Protein AF-V5H3Z3-F1 (afdb_monomer_lite)

InterPro domains:
  IPR010622 FAST kinase leucine-rich [PF06743] (1-66)
  IPR013579 FAST kinase-like protein, subdomain 2 [PF08368] (76-156)

Radius of gyration: 18.49 Å; chains: 1; bounding box: 40×35×50 Å

Structure (mmCIF, N/CA/C/O backbone):
data_AF-V5H3Z3-F1
#
_entry.id   AF-V5H3Z3-F1
#
loop_
_atom_site.group_PDB
_atom_site.id
_atom_site.type_symbol
_atom_site.label_atom_id
_atom_site.label_alt_id
_atom_site.label_comp_id
_atom_site.label_asym_id
_atom_site.label_entity_id
_atom_site.label_seq_id
_atom_site.pdbx_PDB_ins_code
_atom_site.Cartn_x
_atom_site.Cartn_y
_atom_site.Cartn_z
_atom_site.occupancy
_atom_site.B_iso_or_equiv
_atom_site.auth_seq_id
_atom_site.auth_comp_id
_atom_site.auth_asym_id
_atom_site.auth_atom_id
_atom_site.pdbx_PDB_model_num
ATOM 1 N N . MET A 1 1 ? 2.840 1.456 14.339 1.00 62.09 1 MET A N 1
ATOM 2 C CA . MET A 1 1 ? 3.522 2.096 13.191 1.00 62.09 1 MET A CA 1
ATOM 3 C C . MET A 1 1 ? 4.990 1.693 13.059 1.00 62.09 1 MET A C 1
ATOM 5 O O . MET A 1 1 ? 5.357 1.235 11.990 1.00 62.09 1 MET A O 1
ATOM 9 N N . THR A 1 2 ? 5.830 1.800 14.096 1.00 80.50 2 THR A N 1
ATOM 10 C CA . THR A 1 2 ? 7.293 1.592 13.971 1.00 80.50 2 THR A CA 1
ATOM 11 C C . THR A 1 2 ? 7.708 0.216 13.432 1.00 80.50 2 THR A C 1
ATOM 13 O O . THR A 1 2 ? 8.568 0.147 12.564 1.00 80.50 2 THR A O 1
ATOM 16 N N . LEU A 1 3 ? 7.062 -0.869 13.878 1.00 84.06 3 LEU A N 1
ATOM 17 C CA . LEU A 1 3 ? 7.339 -2.227 13.378 1.00 84.06 3 LEU A CA 1
ATOM 18 C C . LEU A 1 3 ? 7.062 -2.367 11.874 1.00 84.06 3 LEU A C 1
ATOM 20 O O . LEU A 1 3 ? 7.890 -2.887 11.134 1.00 84.06 3 LEU A O 1
ATOM 24 N N . ALA A 1 4 ? 5.925 -1.832 11.422 1.00 85.75 4 ALA A N 1
ATOM 25 C CA . ALA A 1 4 ? 5.525 -1.860 10.019 1.00 85.75 4 ALA A CA 1
ATOM 26 C C . ALA A 1 4 ? 6.480 -1.051 9.128 1.00 85.75 4 ALA A C 1
ATOM 28 O O . ALA A 1 4 ? 6.825 -1.500 8.044 1.00 85.75 4 ALA A O 1
ATOM 29 N N . VAL A 1 5 ? 6.955 0.108 9.603 1.00 84.62 5 VAL A N 1
ATOM 30 C CA . VAL A 1 5 ? 7.932 0.940 8.872 1.00 84.62 5 VAL A CA 1
ATOM 31 C C . VAL A 1 5 ? 9.253 0.201 8.649 1.00 84.62 5 VAL A C 1
ATOM 33 O O . VAL A 1 5 ? 9.870 0.358 7.601 1.00 84.62 5 VAL A O 1
ATOM 36 N N . LEU A 1 6 ? 9.681 -0.611 9.617 1.00 86.50 6 LEU A N 1
ATOM 37 C CA . LEU A 1 6 ? 10.916 -1.393 9.529 1.00 86.50 6 LEU A CA 1
ATOM 38 C C . LEU A 1 6 ? 10.719 -2.765 8.870 1.00 86.50 6 LEU A C 1
ATOM 40 O O . LEU A 1 6 ? 11.692 -3.504 8.745 1.00 86.50 6 LEU A O 1
ATOM 44 N N . HIS A 1 7 ? 9.484 -3.124 8.497 1.00 81.50 7 HIS A N 1
ATOM 45 C CA . HIS A 1 7 ? 9.112 -4.485 8.099 1.00 81.50 7 HIS A CA 1
ATOM 46 C C . HIS A 1 7 ? 9.661 -5.555 9.063 1.00 81.50 7 HIS A C 1
ATOM 48 O O . HIS A 1 7 ? 10.139 -6.608 8.646 1.00 81.50 7 HIS A O 1
ATOM 54 N N . TYR A 1 8 ? 9.614 -5.267 10.368 1.00 84.62 8 TYR A N 1
ATOM 55 C CA . TYR A 1 8 ? 10.192 -6.115 11.406 1.00 84.62 8 TYR A CA 1
ATOM 56 C C . TYR A 1 8 ? 9.116 -6.690 12.325 1.00 84.62 8 TYR A C 1
ATOM 58 O O . TYR A 1 8 ? 8.304 -5.952 12.887 1.00 84.62 8 TYR A O 1
ATOM 66 N N . THR A 1 9 ? 9.179 -8.004 12.532 1.00 82.88 9 THR A N 1
ATOM 67 C CA . THR A 1 9 ? 8.280 -8.757 13.409 1.00 82.88 9 THR A CA 1
ATOM 68 C C . THR A 1 9 ? 9.104 -9.384 14.542 1.00 82.88 9 THR A C 1
ATOM 70 O O . THR A 1 9 ? 9.850 -10.331 14.292 1.00 82.88 9 THR A O 1
ATOM 73 N N . PRO A 1 10 ? 9.037 -8.848 15.778 1.00 83.25 10 PRO A N 1
ATOM 74 C CA . PRO A 1 10 ? 9.734 -9.415 16.931 1.00 83.25 10 PRO A CA 1
ATOM 75 C C . PRO A 1 10 ? 9.205 -10.806 17.300 1.00 83.25 10 PRO A C 1
ATOM 77 O O . PRO A 1 10 ? 8.009 -11.054 17.203 1.00 83.25 10 PRO A O 1
ATOM 80 N N . ASN A 1 11 ? 10.054 -11.675 17.851 1.00 82.94 11 ASN A N 1
ATOM 81 C CA . ASN A 1 11 ? 9.675 -13.054 18.209 1.00 82.94 11 ASN A CA 1
ATOM 82 C C . ASN A 1 11 ? 8.538 -13.165 19.247 1.00 82.94 11 ASN A C 1
ATOM 84 O O . ASN A 1 11 ? 7.947 -14.225 19.398 1.00 82.94 11 ASN A O 1
ATOM 88 N N . ASN A 1 12 ? 8.250 -12.105 20.003 1.00 81.69 12 ASN A N 1
ATOM 89 C CA . ASN A 1 12 ? 7.211 -12.069 21.035 1.00 81.69 12 ASN A CA 1
ATOM 90 C C . ASN A 1 12 ? 5.979 -11.238 20.634 1.00 81.69 12 ASN A C 1
ATOM 92 O O . ASN A 1 12 ? 5.171 -10.893 21.497 1.00 81.69 12 ASN A O 1
ATOM 96 N N . CYS A 1 13 ? 5.841 -10.875 19.356 1.00 84.31 13 CYS A N 1
ATOM 97 C CA . CYS A 1 13 ? 4.770 -9.993 18.896 1.00 84.31 13 CYS A CA 1
ATOM 98 C C . CYS A 1 13 ? 3.390 -10.656 18.855 1.00 84.31 13 CYS A C 1
ATOM 100 O O . CYS A 1 13 ? 2.396 -9.943 18.841 1.00 84.31 13 CYS A O 1
ATOM 102 N N . GLU A 1 14 ? 3.311 -11.987 18.837 1.00 84.75 14 GLU A N 1
ATOM 103 C CA . GLU A 1 14 ? 2.038 -12.717 18.756 1.00 84.75 14 GLU A CA 1
ATOM 104 C C . GLU A 1 14 ? 1.126 -12.348 19.928 1.00 84.75 14 GLU A C 1
ATOM 106 O O . GLU A 1 14 ? 0.035 -11.833 19.712 1.00 84.75 14 GLU A O 1
ATOM 111 N N . LYS A 1 15 ? 1.640 -12.436 21.162 1.00 86.19 15 LYS A N 1
ATOM 112 C CA . LYS A 1 15 ? 0.912 -12.022 22.374 1.00 86.19 15 LYS A CA 1
ATOM 113 C C . LYS A 1 15 ? 0.489 -10.555 22.342 1.00 86.19 15 LYS A C 1
ATOM 115 O O . LYS A 1 15 ? -0.547 -10.188 22.875 1.00 86.19 15 LYS A O 1
ATOM 120 N N . LEU A 1 16 ? 1.310 -9.696 21.737 1.00 86.94 16 LEU A N 1
ATOM 121 C CA . LEU A 1 16 ? 0.983 -8.280 21.596 1.00 86.94 16 LEU A CA 1
ATOM 122 C C . LEU A 1 16 ? -0.202 -8.089 20.643 1.00 86.94 16 LEU A C 1
ATOM 124 O O . LEU A 1 16 ? -1.097 -7.299 20.926 1.00 86.94 16 LEU A O 1
ATOM 128 N N . PHE A 1 17 ? -0.196 -8.790 19.511 1.00 89.69 17 PHE A N 1
ATOM 129 C CA . PHE A 1 17 ? -1.261 -8.714 18.518 1.00 89.69 17 PHE A CA 1
ATOM 130 C C . PHE A 1 17 ? -2.560 -9.336 19.023 1.00 89.69 17 PHE A C 1
ATOM 132 O O . PHE A 1 17 ? -3.609 -8.730 18.828 1.00 89.69 17 PHE A O 1
ATOM 139 N N . GLU A 1 18 ? -2.489 -10.469 19.722 1.00 89.00 18 GLU A N 1
ATOM 140 C CA . GLU A 1 18 ? -3.643 -11.121 20.353 1.00 89.00 18 GLU A CA 1
ATOM 141 C C . GLU A 1 18 ? -4.382 -10.190 21.318 1.00 89.00 18 GLU A C 1
ATOM 143 O O . GLU A 1 18 ? -5.607 -10.158 21.313 1.00 89.00 18 GLU A O 1
ATOM 148 N N . GLU A 1 19 ? -3.653 -9.390 22.097 1.00 89.00 19 GLU A N 1
ATOM 149 C CA . GLU A 1 19 ? -4.256 -8.458 23.054 1.00 89.00 19 GLU A CA 1
ATOM 150 C C . GLU A 1 19 ? -4.736 -7.161 22.390 1.00 89.00 19 GLU A C 1
ATOM 152 O O . GLU A 1 19 ? -5.810 -6.655 22.710 1.00 89.00 19 GLU A O 1
ATOM 157 N N . ILE A 1 20 ? -3.951 -6.597 21.465 1.00 88.12 20 ILE A N 1
ATOM 158 C CA . ILE A 1 20 ? -4.231 -5.269 20.900 1.00 88.12 20 ILE A CA 1
ATOM 159 C C . ILE A 1 20 ? -5.279 -5.326 19.789 1.00 88.12 20 ILE A C 1
ATOM 161 O O . ILE A 1 20 ? -6.169 -4.481 19.757 1.00 88.12 20 ILE A O 1
ATOM 165 N N . ILE A 1 21 ? -5.187 -6.284 18.862 1.00 90.50 21 ILE A N 1
ATOM 166 C CA . ILE A 1 21 ? -6.048 -6.313 17.669 1.00 90.50 21 ILE A CA 1
ATOM 167 C C . ILE A 1 21 ? -7.545 -6.332 18.013 1.00 90.50 21 ILE A C 1
ATOM 169 O O . ILE A 1 21 ? -8.273 -5.561 17.393 1.00 90.50 21 ILE A O 1
ATOM 173 N N . PRO A 1 22 ? -8.027 -7.128 18.985 1.00 89.75 22 PRO A N 1
ATOM 174 C CA . PRO A 1 22 ? -9.447 -7.143 19.336 1.00 89.75 22 PRO A CA 1
ATOM 175 C C . PRO A 1 22 ? -9.962 -5.819 19.909 1.00 89.75 22 PRO A C 1
ATOM 177 O O . PRO A 1 22 ? -11.164 -5.569 19.874 1.00 89.75 22 PRO A O 1
ATOM 180 N N . GLN A 1 23 ? -9.069 -4.992 20.458 1.00 87.38 23 GLN A N 1
ATOM 181 C CA . GLN A 1 23 ? -9.418 -3.684 21.011 1.00 87.38 23 GLN A CA 1
ATOM 182 C C . GLN A 1 23 ? -9.488 -2.629 19.898 1.00 87.38 23 GLN A C 1
ATOM 184 O O . GLN A 1 23 ? -10.378 -1.784 19.919 1.00 87.38 23 GLN A O 1
ATOM 189 N N . LEU A 1 24 ? -8.642 -2.757 18.865 1.00 89.38 24 LEU A N 1
ATOM 190 C CA . LEU A 1 24 ? -8.541 -1.801 17.762 1.00 89.38 24 LEU A CA 1
ATOM 191 C C . LEU A 1 24 ? -9.861 -1.604 17.013 1.00 89.38 24 LEU A C 1
ATOM 193 O O . LEU A 1 24 ? -10.249 -2.385 16.146 1.00 89.38 24 LEU A O 1
ATOM 197 N N . THR A 1 25 ? -10.495 -0.464 17.270 1.00 88.12 25 THR A N 1
ATOM 198 C CA . THR A 1 25 ? -11.689 -0.017 16.546 1.00 88.12 25 THR A CA 1
ATOM 199 C C . THR A 1 25 ? -11.491 1.374 15.941 1.00 88.12 25 THR A C 1
ATOM 201 O O . THR A 1 25 ? -10.699 2.172 16.450 1.00 88.12 25 THR A O 1
ATOM 204 N N . PRO A 1 26 ? -12.251 1.741 14.887 1.00 86.12 26 PRO A N 1
ATOM 205 C CA . PRO A 1 26 ? -12.169 3.082 14.307 1.00 86.12 26 PRO A CA 1
ATOM 206 C C . PRO A 1 26 ? -12.409 4.214 15.319 1.00 86.12 26 PRO A C 1
ATOM 208 O O . PRO A 1 26 ? -11.891 5.311 15.134 1.00 86.12 26 PRO A O 1
ATOM 211 N N . SER A 1 27 ? -13.183 3.960 16.381 1.00 85.56 27 SER A N 1
ATOM 212 C CA . SER A 1 27 ? -13.464 4.909 17.468 1.00 85.56 27 SER A CA 1
ATOM 213 C C . SER A 1 27 ? -12.269 5.209 18.368 1.00 85.56 27 SER A C 1
ATOM 215 O O . SER A 1 27 ? -12.233 6.271 18.984 1.00 85.56 27 SER A O 1
ATOM 217 N N . GLU A 1 28 ? -11.294 4.307 18.451 1.00 82.38 28 GLU A N 1
ATOM 218 C CA . GLU A 1 28 ? -10.084 4.522 19.253 1.00 82.38 28 GLU A CA 1
ATOM 219 C C . GLU A 1 28 ? -9.092 5.459 18.562 1.00 82.38 28 GLU A C 1
ATOM 221 O O . GLU A 1 28 ? -8.237 6.076 19.202 1.00 82.38 28 GLU A O 1
ATOM 226 N N . ALA A 1 29 ? -9.216 5.614 17.243 1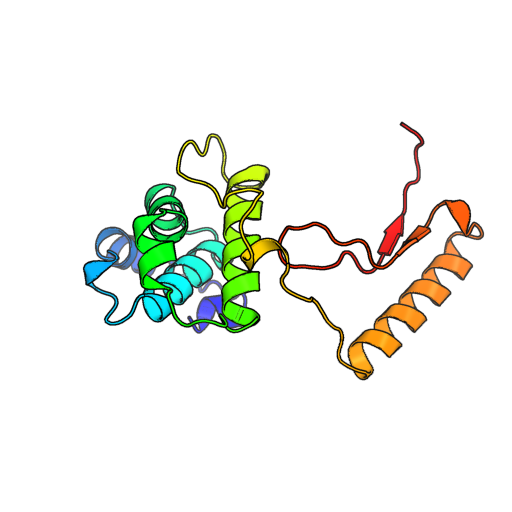.00 86.19 29 ALA A N 1
ATOM 227 C CA . ALA A 1 29 ? -8.438 6.582 16.501 1.00 86.19 29 ALA A CA 1
ATOM 228 C C . ALA A 1 29 ? -9.048 7.981 16.642 1.00 86.19 29 ALA A C 1
ATOM 230 O O . ALA A 1 29 ? -10.155 8.261 16.190 1.00 86.19 29 ALA A O 1
ATOM 231 N N . SER A 1 30 ? -8.262 8.914 17.180 1.00 83.69 30 SER A N 1
ATOM 232 C CA . SER A 1 30 ? -8.670 10.318 17.332 1.00 83.69 30 SER A CA 1
ATOM 233 C C . SER A 1 30 ? -8.984 11.024 16.007 1.00 83.69 30 SER A C 1
ATOM 235 O O . SER A 1 30 ? -9.700 12.025 15.992 1.00 83.69 30 SER A O 1
ATOM 237 N N . LYS A 1 31 ? -8.427 10.539 14.888 1.00 89.88 31 LYS A N 1
ATOM 238 C CA . LYS A 1 31 ? -8.604 11.102 13.543 1.00 89.88 31 LYS A CA 1
ATOM 239 C C . LYS A 1 31 ? -8.693 9.986 12.496 1.00 89.88 31 LYS A C 1
ATOM 241 O O . LYS A 1 31 ? -7.947 9.011 12.612 1.00 89.88 31 LYS A O 1
ATOM 246 N N . PRO A 1 32 ? -9.468 10.165 11.407 1.00 91.25 32 PRO A N 1
ATOM 247 C CA . PRO A 1 32 ? -9.547 9.188 10.315 1.00 91.25 32 PRO A CA 1
ATOM 248 C C . PRO A 1 32 ? -8.180 8.808 9.730 1.00 91.25 32 PRO A C 1
ATOM 250 O O . PRO A 1 32 ? -7.905 7.638 9.497 1.00 91.25 32 PRO A O 1
ATOM 253 N N . LEU A 1 33 ? -7.276 9.780 9.565 1.00 91.38 33 LEU A N 1
ATOM 254 C CA . LEU A 1 33 ? -5.925 9.521 9.051 1.00 91.38 33 LEU A CA 1
ATOM 255 C C . LEU A 1 33 ? -5.101 8.601 9.965 1.00 91.38 33 LEU A C 1
ATOM 257 O O . LEU A 1 33 ? -4.362 7.760 9.468 1.00 91.38 33 LEU A O 1
ATOM 261 N N . VAL A 1 34 ? -5.267 8.717 11.286 1.00 92.06 34 VAL A N 1
ATOM 262 C CA . VAL A 1 34 ? -4.583 7.841 12.249 1.00 92.06 34 VAL A CA 1
ATOM 263 C C . VAL A 1 34 ? -5.119 6.418 12.134 1.00 92.06 34 VAL A C 1
ATOM 265 O O . VAL A 1 34 ? -4.341 5.469 12.147 1.00 92.06 34 VAL A O 1
ATOM 268 N N . TRP A 1 35 ? -6.433 6.260 11.953 1.00 95.06 35 TRP A N 1
ATOM 269 C CA . TRP A 1 35 ? -7.023 4.944 11.711 1.00 95.06 35 TRP A CA 1
ATOM 270 C C . TRP A 1 35 ? -6.492 4.307 10.424 1.00 95.06 35 TRP A C 1
ATOM 272 O O . TRP A 1 35 ? -6.097 3.143 10.429 1.00 95.06 35 TRP A O 1
ATOM 282 N N . LEU A 1 36 ? -6.398 5.082 9.339 1.00 94.75 36 LEU A N 1
ATOM 283 C CA . LEU A 1 36 ? -5.802 4.607 8.091 1.00 94.75 36 LEU A CA 1
ATOM 284 C C . LEU A 1 36 ? -4.357 4.132 8.298 1.00 94.75 36 LEU A C 1
ATOM 286 O O . LEU A 1 36 ? -3.973 3.096 7.762 1.00 94.75 36 LEU A O 1
ATOM 290 N N . ASP A 1 37 ? -3.565 4.856 9.087 1.00 93.94 37 ASP A N 1
ATOM 291 C CA . ASP A 1 37 ? -2.183 4.485 9.399 1.00 93.94 37 ASP A CA 1
ATOM 292 C C . ASP A 1 37 ? -2.077 3.210 10.248 1.00 93.94 37 ASP A C 1
ATOM 294 O O . ASP A 1 37 ? -1.153 2.409 10.055 1.00 93.94 37 ASP A O 1
ATOM 298 N N . ILE A 1 38 ? -3.025 2.997 11.164 1.00 94.31 38 ILE A N 1
ATOM 299 C CA . ILE A 1 38 ? -3.144 1.761 11.945 1.00 94.31 38 ILE A CA 1
ATOM 300 C C . ILE A 1 38 ? -3.457 0.591 11.012 1.00 94.31 38 ILE A C 1
ATOM 302 O O . ILE A 1 38 ? -2.695 -0.376 10.984 1.00 94.31 38 ILE A O 1
ATOM 306 N N . VAL A 1 39 ? -4.510 0.696 10.196 1.00 95.31 39 VAL A N 1
ATOM 307 C CA . VAL A 1 39 ? -4.907 -0.370 9.261 1.00 95.31 39 VAL A CA 1
ATOM 308 C C . VAL A 1 39 ? -3.808 -0.650 8.237 1.00 95.31 39 VAL A C 1
ATOM 310 O O . VAL A 1 39 ? -3.507 -1.810 7.967 1.00 95.31 39 VAL A O 1
ATOM 313 N N . TRP A 1 40 ? -3.140 0.386 7.724 1.00 95.12 40 TRP A N 1
ATOM 314 C CA . TRP A 1 40 ? -1.973 0.233 6.854 1.00 95.12 40 TRP A CA 1
ATOM 315 C C . TRP A 1 40 ? -0.833 -0.521 7.547 1.00 95.12 40 TRP A C 1
ATOM 317 O O . TRP A 1 40 ? -0.244 -1.427 6.963 1.00 95.12 40 TRP A O 1
ATOM 327 N N . SER A 1 41 ? -0.545 -0.199 8.810 1.00 93.88 41 SER A N 1
ATOM 328 C CA . SER A 1 41 ? 0.481 -0.907 9.582 1.00 93.88 41 SER A CA 1
ATOM 329 C C . SER A 1 41 ? 0.126 -2.381 9.784 1.00 93.88 41 SER A C 1
ATOM 331 O O . SER A 1 41 ? 0.991 -3.236 9.628 1.00 93.88 41 SER A O 1
ATOM 333 N N . LEU A 1 42 ? -1.135 -2.685 10.108 1.00 92.94 42 LEU A N 1
ATOM 334 C CA . LEU A 1 42 ? -1.609 -4.063 10.254 1.00 92.94 42 LEU A CA 1
ATOM 335 C C . LEU A 1 42 ? -1.524 -4.823 8.927 1.00 92.94 42 LEU A C 1
ATOM 337 O O . LEU A 1 42 ? -1.098 -5.973 8.917 1.00 92.94 42 LEU A O 1
ATOM 341 N N . MET A 1 43 ? -1.860 -4.173 7.811 1.00 93.00 43 MET A N 1
ATOM 342 C CA . MET A 1 43 ? -1.711 -4.735 6.466 1.00 93.00 43 MET A CA 1
ATOM 343 C C . MET A 1 43 ? -0.255 -5.105 6.163 1.00 93.00 43 MET A C 1
ATOM 345 O O . MET A 1 43 ? 0.005 -6.221 5.729 1.00 93.00 43 MET A O 1
ATOM 349 N N . LEU A 1 44 ? 0.701 -4.210 6.440 1.00 91.88 44 LEU A N 1
ATOM 350 C CA . LEU A 1 44 ? 2.131 -4.474 6.225 1.00 91.88 44 LEU A CA 1
ATOM 351 C C . LEU A 1 44 ? 2.685 -5.614 7.093 1.00 91.88 44 LEU A C 1
ATOM 353 O O . LEU A 1 44 ? 3.664 -6.251 6.712 1.00 91.88 44 LEU A O 1
ATOM 357 N N . LEU A 1 45 ? 2.073 -5.860 8.252 1.00 91.12 45 LEU A N 1
ATOM 358 C CA . LEU A 1 45 ? 2.443 -6.929 9.182 1.00 91.12 45 LEU A CA 1
ATOM 359 C C . LEU A 1 45 ? 1.646 -8.227 8.949 1.00 91.12 45 LEU A C 1
ATOM 361 O O . LEU A 1 45 ? 1.783 -9.170 9.727 1.00 91.12 45 LEU A O 1
ATOM 365 N N . ASN A 1 46 ? 0.813 -8.282 7.902 1.00 90.81 46 ASN A N 1
ATOM 366 C CA . ASN A 1 46 ? -0.115 -9.384 7.619 1.00 90.81 46 ASN A CA 1
ATOM 367 C C . ASN A 1 46 ? -1.079 -9.704 8.782 1.00 90.81 46 ASN A C 1
ATOM 369 O O . ASN A 1 46 ? -1.468 -10.850 8.972 1.00 90.81 46 ASN A O 1
ATOM 373 N N . GLN A 1 47 ? -1.466 -8.691 9.563 1.00 92.69 47 GLN A N 1
ATOM 374 C CA . GLN A 1 47 ? -2.373 -8.802 10.717 1.00 92.69 47 GLN A CA 1
ATOM 375 C C . GLN A 1 47 ? -3.739 -8.128 10.489 1.00 92.69 47 GLN A C 1
ATOM 377 O O . GLN A 1 47 ? -4.578 -8.073 11.387 1.00 92.69 47 GLN A O 1
ATOM 382 N N . ALA A 1 48 ? -3.977 -7.541 9.314 1.00 93.00 48 ALA A N 1
ATOM 383 C CA . ALA A 1 48 ? -5.258 -6.910 9.014 1.00 93.00 48 ALA A CA 1
ATOM 384 C C . ALA A 1 48 ? -6.333 -7.959 8.689 1.00 93.00 48 ALA A C 1
ATOM 386 O O . ALA A 1 48 ? -6.124 -8.831 7.849 1.00 93.00 48 ALA A O 1
ATOM 387 N N . ASN A 1 49 ? -7.505 -7.836 9.316 1.00 91.94 49 ASN A N 1
ATOM 388 C CA . ASN A 1 49 ? -8.672 -8.661 9.024 1.00 91.94 49 ASN A CA 1
ATOM 389 C C . ASN A 1 49 ? -9.626 -7.950 8.039 1.00 91.94 49 ASN A C 1
ATOM 391 O O . ASN A 1 49 ? -9.416 -6.800 7.637 1.00 91.94 49 ASN A O 1
ATOM 395 N N . HIS A 1 50 ? -10.702 -8.640 7.653 1.00 94.94 50 HIS A N 1
ATOM 396 C CA . HIS A 1 50 ? -11.680 -8.121 6.692 1.00 94.94 50 HIS A CA 1
ATOM 397 C C . HIS A 1 50 ? -12.395 -6.863 7.208 1.00 94.94 50 HIS A C 1
ATOM 399 O O . HIS A 1 50 ? -12.713 -5.977 6.416 1.00 94.94 50 HIS A O 1
ATOM 405 N N . GLU A 1 51 ? -12.627 -6.758 8.517 1.00 93.75 51 GLU A N 1
ATOM 406 C CA . GLU A 1 51 ? -13.300 -5.611 9.133 1.00 93.75 51 GLU A CA 1
ATOM 407 C C . GLU A 1 51 ? -12.420 -4.361 9.109 1.00 93.75 51 GLU A C 1
ATOM 409 O O . GLU A 1 51 ? -12.893 -3.287 8.736 1.00 93.75 51 GLU A O 1
ATOM 414 N N . HIS A 1 52 ? -11.122 -4.498 9.393 1.00 94.81 52 HIS A N 1
ATOM 415 C CA . HIS A 1 52 ? -10.152 -3.409 9.287 1.00 94.81 52 HIS A CA 1
ATOM 416 C C . HIS A 1 52 ? -10.128 -2.836 7.871 1.00 94.81 52 HIS A C 1
ATOM 418 O O . HIS A 1 52 ? -10.250 -1.625 7.688 1.00 94.81 52 HIS A O 1
ATOM 424 N N . ILE A 1 53 ? -10.038 -3.702 6.861 1.00 95.56 53 ILE A N 1
ATOM 425 C CA . ILE A 1 53 ? -10.019 -3.293 5.452 1.00 95.56 53 ILE A CA 1
ATOM 426 C C . ILE A 1 53 ? -11.351 -2.641 5.066 1.00 95.56 53 ILE A C 1
ATOM 428 O O . ILE A 1 53 ? -11.367 -1.553 4.491 1.00 95.56 53 ILE A O 1
ATOM 432 N N . SER A 1 54 ? -12.471 -3.268 5.435 1.00 96.06 54 SER A N 1
A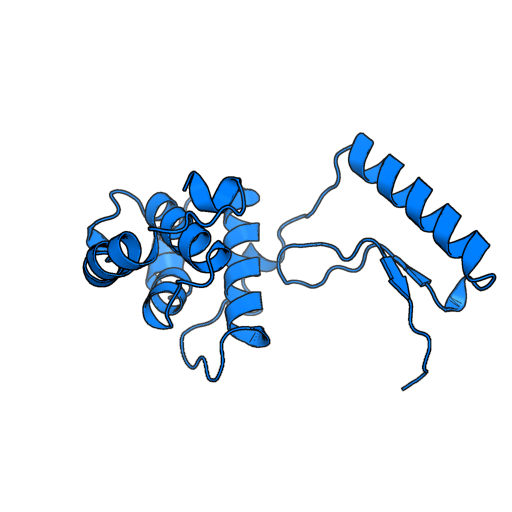TOM 433 C CA . SER A 1 54 ? -13.816 -2.750 5.176 1.00 96.06 54 SER A CA 1
ATOM 434 C C . SER A 1 54 ? -14.014 -1.359 5.777 1.00 96.06 54 SER A C 1
ATOM 436 O O . SER A 1 54 ? -14.549 -0.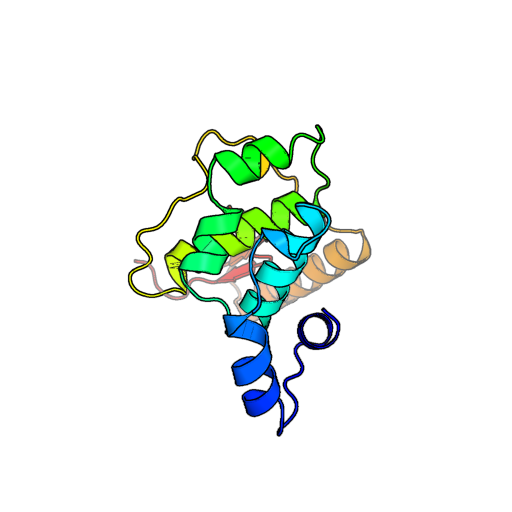467 5.119 1.00 96.06 54 SER A O 1
ATOM 438 N N . SER A 1 55 ? -13.513 -1.137 6.995 1.00 95.25 55 SER A N 1
ATOM 439 C CA . SER A 1 55 ? -13.678 0.131 7.704 1.00 95.25 55 SER A CA 1
ATOM 440 C C . SER A 1 55 ? -13.072 1.311 6.939 1.00 95.25 55 SER A C 1
ATOM 442 O O . SER A 1 55 ? -13.725 2.347 6.826 1.00 95.25 55 SER A O 1
ATOM 444 N N . VAL A 1 56 ? -11.885 1.142 6.340 1.00 94.94 56 VAL A N 1
ATOM 445 C CA . VAL A 1 56 ? -11.173 2.211 5.614 1.00 94.94 56 VAL A CA 1
ATOM 446 C C . VAL A 1 56 ? -11.558 2.324 4.139 1.00 94.94 56 VAL A C 1
ATOM 448 O O . VAL A 1 56 ? -11.309 3.356 3.520 1.00 94.94 56 VAL A O 1
ATOM 451 N N . LEU A 1 57 ? -12.163 1.282 3.563 1.00 94.44 57 LEU A N 1
ATOM 452 C CA . LEU A 1 57 ? -12.686 1.299 2.191 1.00 94.44 57 LEU A CA 1
ATOM 453 C C . LEU A 1 57 ? -14.178 1.655 2.121 1.00 94.44 57 LEU A C 1
ATOM 455 O O . LEU A 1 57 ? -14.725 1.791 1.026 1.00 94.44 57 LEU A O 1
ATOM 459 N N . SER A 1 58 ? -14.847 1.800 3.266 1.00 93.62 58 SER A N 1
ATOM 460 C CA . SER A 1 58 ? -16.249 2.210 3.336 1.00 93.62 58 SER A CA 1
ATOM 461 C C . SER A 1 58 ? -16.442 3.641 2.828 1.00 93.62 58 SER A C 1
ATOM 463 O O . SER A 1 58 ? -15.621 4.519 3.096 1.00 93.62 58 SER A O 1
ATOM 465 N N . SER A 1 59 ? -17.560 3.904 2.143 1.00 89.75 59 SER A N 1
ATOM 466 C CA . SER A 1 59 ? -17.903 5.259 1.687 1.00 89.75 59 SER A CA 1
ATOM 467 C C . SER A 1 59 ? -17.894 6.255 2.842 1.00 89.75 59 SER A C 1
ATOM 469 O O . SER A 1 59 ? -17.253 7.289 2.747 1.00 89.75 59 SER A O 1
ATOM 471 N N . ASN A 1 60 ? -18.473 5.879 3.986 1.00 90.25 60 ASN A N 1
ATOM 472 C CA . ASN A 1 60 ? -18.515 6.730 5.170 1.00 90.25 60 ASN A CA 1
ATOM 473 C C . ASN A 1 60 ? -17.122 7.161 5.659 1.00 90.25 60 ASN A C 1
ATOM 475 O O . ASN A 1 60 ? -16.959 8.284 6.128 1.00 90.25 60 ASN A O 1
ATOM 479 N N . PHE A 1 61 ? -16.116 6.290 5.565 1.00 91.44 61 PHE A N 1
ATOM 480 C CA . PHE A 1 61 ? -14.748 6.651 5.925 1.00 91.44 61 PHE A CA 1
ATOM 481 C C . PHE A 1 61 ? -14.085 7.536 4.867 1.00 91.44 61 PHE A C 1
ATOM 483 O O . PHE A 1 61 ? -13.401 8.495 5.219 1.00 91.44 61 PHE A O 1
ATOM 490 N N . LEU A 1 62 ? -14.312 7.246 3.583 1.00 89.69 62 LEU A N 1
ATOM 491 C CA . LEU A 1 62 ? -13.807 8.058 2.474 1.00 89.69 62 LEU A CA 1
ATOM 492 C C . LEU A 1 62 ? -14.392 9.479 2.492 1.00 89.69 62 LEU A C 1
ATOM 494 O O . LEU A 1 62 ? -13.652 10.431 2.264 1.00 89.69 62 LEU A O 1
ATOM 498 N N . ASP A 1 63 ? -15.668 9.627 2.845 1.00 87.62 63 ASP A N 1
ATOM 499 C CA . ASP A 1 63 ? -16.333 10.925 3.007 1.00 87.62 63 ASP A CA 1
ATOM 500 C C . ASP A 1 63 ? -15.747 11.689 4.211 1.00 87.62 63 ASP A C 1
ATOM 502 O O . ASP A 1 63 ? -15.503 12.886 4.161 1.00 87.62 63 ASP A O 1
ATOM 506 N N . ARG A 1 64 ? -15.393 11.003 5.306 1.00 86.88 64 ARG A N 1
ATOM 507 C CA . ARG A 1 64 ? -14.697 11.644 6.445 1.00 86.88 64 ARG A CA 1
ATOM 508 C C . ARG A 1 64 ? -13.259 12.056 6.132 1.00 86.88 64 ARG A C 1
ATOM 510 O O . ARG A 1 64 ? -12.679 12.856 6.867 1.00 86.88 64 ARG A O 1
ATOM 517 N N . LEU A 1 65 ? -12.662 11.491 5.086 1.00 84.00 65 LEU A N 1
ATOM 518 C CA . LEU A 1 65 ? -11.333 11.851 4.606 1.00 84.00 65 LEU A CA 1
ATOM 519 C C . LEU A 1 65 ? -11.345 13.130 3.744 1.00 84.00 65 LEU A C 1
ATOM 521 O O . LEU A 1 65 ? -10.306 13.431 3.166 1.00 84.00 65 LEU A O 1
ATOM 525 N N . GLU A 1 66 ? -12.460 13.882 3.692 1.00 62.91 66 GLU A N 1
ATOM 526 C CA . GLU A 1 66 ? -12.699 15.176 3.009 1.00 62.91 66 GLU A CA 1
ATOM 527 C C . GLU A 1 66 ? -11.715 16.319 3.372 1.00 62.91 66 GLU A C 1
ATOM 529 O O . GLU A 1 66 ? -12.070 17.427 3.764 1.00 62.91 66 GLU A O 1
ATOM 534 N N . VAL A 1 67 ? -10.425 16.086 3.167 1.00 61.06 67 VAL A N 1
ATOM 535 C CA . VAL A 1 67 ? -9.402 17.111 3.005 1.00 61.06 67 VAL A CA 1
ATOM 536 C C . VAL A 1 67 ? -9.041 17.066 1.532 1.00 61.06 67 VAL A C 1
ATOM 538 O O . VAL A 1 67 ? -8.260 16.222 1.104 1.00 61.06 67 VAL A O 1
ATOM 541 N N . ASN A 1 68 ? -9.680 17.920 0.735 1.00 57.97 68 ASN A N 1
ATOM 542 C CA . ASN A 1 68 ? -9.358 18.075 -0.677 1.00 57.97 68 ASN A CA 1
ATOM 543 C C . ASN A 1 68 ? -8.288 19.171 -0.845 1.00 57.97 68 ASN A C 1
ATOM 545 O O . ASN A 1 68 ? -8.519 20.299 -0.409 1.00 57.97 68 ASN A O 1
ATOM 549 N N . PRO A 1 69 ? -7.152 18.890 -1.509 1.00 69.50 69 PRO A N 1
ATOM 550 C CA . PRO A 1 69 ? -6.755 17.594 -2.055 1.00 69.50 69 PRO A CA 1
ATOM 551 C C . PRO A 1 69 ? -6.173 16.662 -0.982 1.00 69.50 69 PRO A C 1
ATOM 553 O O . PRO A 1 69 ? -5.387 17.081 -0.128 1.00 69.50 69 PRO A O 1
ATOM 556 N N . LEU A 1 70 ? -6.504 15.372 -1.084 1.00 80.62 70 LEU A N 1
ATOM 557 C CA . LEU A 1 70 ? -5.847 14.339 -0.290 1.00 80.62 70 LEU A CA 1
ATOM 558 C C . LEU A 1 70 ? -4.354 14.341 -0.606 1.00 80.62 70 LEU A C 1
ATOM 560 O O . LEU A 1 70 ? -3.955 14.409 -1.771 1.00 80.62 70 LEU A O 1
ATOM 564 N N . ASN A 1 71 ? -3.522 14.225 0.428 1.00 85.81 71 ASN A N 1
ATOM 565 C CA . ASN A 1 71 ? -2.093 14.080 0.202 1.00 85.81 71 ASN A CA 1
ATOM 566 C C . ASN A 1 71 ? -1.809 12.760 -0.548 1.00 85.81 71 ASN A C 1
ATOM 568 O O . ASN A 1 71 ? -2.529 11.766 -0.404 1.00 85.81 71 ASN A O 1
ATOM 572 N N . VAL A 1 72 ? -0.735 12.753 -1.340 1.00 87.00 72 VAL A N 1
ATOM 573 C CA . VAL A 1 72 ? -0.369 11.607 -2.187 1.00 87.00 72 VAL A CA 1
ATOM 574 C C . VAL A 1 72 ? -0.173 10.338 -1.353 1.00 87.00 72 VAL A C 1
ATOM 576 O O . VAL A 1 72 ? -0.642 9.276 -1.740 1.00 87.00 72 VAL A O 1
ATOM 579 N N . SER A 1 73 ? 0.445 10.433 -0.173 1.00 88.50 73 SER A N 1
ATOM 580 C CA . SER A 1 73 ? 0.691 9.275 0.703 1.00 88.50 73 SER A CA 1
ATOM 581 C C . SER A 1 73 ? -0.606 8.567 1.119 1.00 88.50 73 SER A C 1
ATOM 583 O O . SER A 1 73 ? -0.709 7.346 1.024 1.00 88.50 73 SER A O 1
ATOM 585 N N . THR A 1 74 ? -1.629 9.329 1.504 1.00 91.00 74 THR A N 1
ATOM 586 C CA . THR A 1 74 ? -2.963 8.824 1.842 1.00 91.00 74 THR A CA 1
ATOM 587 C C . THR A 1 74 ? -3.614 8.145 0.641 1.00 91.00 74 THR A C 1
ATOM 589 O O . THR A 1 74 ? -4.152 7.048 0.784 1.00 91.00 74 THR A O 1
ATOM 592 N N . GLN A 1 75 ? -3.517 8.746 -0.550 1.00 90.62 75 GLN A N 1
ATOM 593 C CA . GLN A 1 75 ? -4.039 8.139 -1.777 1.00 90.62 75 GLN A CA 1
ATOM 594 C C . GLN A 1 75 ? -3.354 6.802 -2.076 1.00 90.62 75 GLN A C 1
ATOM 596 O O . GLN A 1 75 ? -4.034 5.806 -2.317 1.00 90.62 75 GLN A O 1
ATOM 601 N N . LEU A 1 76 ? -2.021 6.750 -2.001 1.00 91.69 76 LEU A N 1
ATOM 602 C CA . LEU A 1 76 ? -1.266 5.525 -2.261 1.00 91.69 76 LEU A CA 1
ATOM 603 C C . LEU A 1 76 ? -1.591 4.433 -1.239 1.00 91.69 76 LEU A C 1
ATOM 605 O O . LEU A 1 76 ? -1.788 3.291 -1.645 1.00 91.69 76 LEU A O 1
ATOM 609 N N . LYS A 1 77 ? -1.721 4.752 0.056 1.00 94.06 77 LYS A N 1
ATOM 610 C CA . LYS A 1 77 ? -2.136 3.771 1.077 1.00 94.06 77 LYS A CA 1
ATOM 611 C C . LYS A 1 77 ? -3.501 3.168 0.758 1.00 94.06 77 LYS A C 1
ATOM 613 O O . LYS A 1 77 ? -3.636 1.951 0.766 1.00 94.06 77 LYS A O 1
ATOM 618 N N . LEU A 1 78 ? -4.490 3.996 0.417 1.00 94.44 78 LEU A N 1
ATOM 619 C CA . LEU A 1 78 ? -5.828 3.517 0.054 1.00 94.44 78 LEU A CA 1
ATOM 620 C C . LEU A 1 78 ? -5.800 2.631 -1.197 1.00 94.44 78 LEU A C 1
ATOM 622 O O . LEU A 1 78 ? -6.443 1.584 -1.212 1.00 94.44 78 LEU A O 1
ATOM 626 N N . LEU A 1 79 ? -5.025 3.004 -2.221 1.00 94.00 79 LEU A N 1
ATOM 627 C CA . LEU A 1 79 ? -4.861 2.182 -3.423 1.00 94.00 79 LEU A CA 1
ATOM 628 C C . LEU A 1 79 ? -4.180 0.841 -3.129 1.00 94.00 79 LEU A C 1
ATOM 630 O O . LEU A 1 79 ? -4.613 -0.180 -3.661 1.00 94.00 79 LEU A O 1
ATOM 634 N N . ASN A 1 80 ? -3.166 0.828 -2.262 1.00 94.62 80 ASN A N 1
ATOM 635 C CA . ASN A 1 80 ? -2.484 -0.402 -1.866 1.00 94.62 80 ASN A CA 1
ATOM 636 C C . ASN A 1 80 ? -3.410 -1.311 -1.045 1.00 94.62 80 ASN A C 1
ATOM 638 O O . ASN A 1 80 ? -3.456 -2.513 -1.296 1.00 94.62 80 ASN A O 1
ATOM 642 N N . ILE A 1 81 ? -4.191 -0.750 -0.114 1.00 95.94 81 ILE A N 1
ATOM 643 C CA . ILE A 1 81 ? -5.181 -1.504 0.671 1.00 95.94 81 ILE A CA 1
ATOM 644 C C . ILE A 1 81 ? -6.262 -2.090 -0.248 1.00 95.94 81 ILE A C 1
ATOM 646 O O . ILE A 1 81 ? -6.566 -3.276 -0.145 1.00 95.94 81 ILE A O 1
ATOM 650 N N . ASP A 1 82 ? -6.798 -1.308 -1.192 1.00 95.44 82 ASP A N 1
ATOM 651 C CA . ASP A 1 82 ? -7.747 -1.802 -2.200 1.00 95.44 82 ASP A CA 1
ATOM 652 C C . ASP A 1 82 ? -7.123 -2.919 -3.056 1.00 95.44 82 ASP A C 1
ATOM 654 O O . ASP A 1 82 ? -7.732 -3.968 -3.274 1.00 95.44 82 ASP A O 1
ATOM 658 N N . GLY A 1 83 ? -5.884 -2.742 -3.514 1.00 93.94 83 GLY A N 1
ATOM 659 C CA . GLY A 1 83 ? -5.151 -3.760 -4.265 1.00 93.94 83 GLY A CA 1
ATOM 660 C C . GLY A 1 83 ? -4.981 -5.059 -3.484 1.00 93.94 83 GLY A C 1
ATOM 661 O O . GLY A 1 83 ? -5.325 -6.132 -3.986 1.00 93.94 83 GLY A O 1
ATOM 662 N N . ALA A 1 84 ? -4.542 -4.968 -2.232 1.00 94.06 84 ALA A N 1
ATOM 663 C CA . ALA A 1 84 ? -4.367 -6.121 -1.363 1.00 94.06 84 ALA A CA 1
ATOM 664 C C . ALA A 1 84 ? -5.695 -6.828 -1.066 1.00 94.06 84 ALA A C 1
ATOM 666 O O . ALA A 1 84 ? -5.774 -8.049 -1.175 1.00 94.06 84 ALA A O 1
ATOM 667 N N . ALA A 1 85 ? -6.769 -6.074 -0.826 1.00 94.94 85 ALA A N 1
ATOM 668 C CA . ALA A 1 85 ? -8.113 -6.623 -0.676 1.00 94.94 85 ALA A CA 1
ATOM 669 C C . ALA A 1 85 ? -8.581 -7.409 -1.917 1.00 94.94 85 ALA A C 1
ATOM 671 O O . ALA A 1 85 ? -9.488 -8.225 -1.823 1.00 94.94 85 ALA A O 1
ATOM 672 N N . LYS A 1 86 ? -8.014 -7.147 -3.108 1.00 93.44 86 LYS A N 1
ATOM 673 C CA . LYS A 1 86 ? -8.354 -7.868 -4.353 1.00 93.44 86 LYS A CA 1
ATOM 674 C C . LYS A 1 86 ? -7.535 -9.128 -4.545 1.00 93.44 86 LYS A C 1
ATOM 676 O O . LYS A 1 86 ? -8.035 -10.096 -5.105 1.00 93.44 86 LYS A O 1
ATOM 681 N N . HIS A 1 87 ? -6.254 -9.030 -4.217 1.00 92.50 87 HIS A N 1
ATOM 682 C CA . HIS A 1 87 ? -5.240 -9.949 -4.716 1.00 92.50 87 HIS A CA 1
ATOM 683 C C . HIS A 1 87 ? -4.607 -10.801 -3.619 1.00 92.50 87 HIS A C 1
ATOM 685 O O . HIS A 1 87 ? -4.122 -11.883 -3.925 1.00 92.50 87 HIS A O 1
ATOM 691 N N . LEU A 1 88 ? -4.600 -10.324 -2.373 1.00 91.62 88 LEU A N 1
ATOM 692 C CA . LEU A 1 88 ? -3.901 -10.965 -1.256 1.00 91.62 88 LEU A CA 1
ATOM 693 C C . LEU A 1 88 ? -4.863 -11.509 -0.199 1.00 91.62 88 LEU A C 1
ATOM 695 O O . LEU A 1 88 ? -4.572 -12.524 0.424 1.00 91.62 88 LEU A O 1
ATOM 699 N N . ILE A 1 89 ? -6.007 -10.854 0.000 1.00 90.75 89 ILE A N 1
ATOM 700 C CA . ILE A 1 89 ? -6.983 -11.256 1.015 1.00 90.75 89 ILE A CA 1
ATOM 701 C C . ILE A 1 89 ? -8.005 -12.203 0.396 1.00 90.75 89 ILE A C 1
ATOM 703 O O . ILE A 1 89 ? -8.801 -11.821 -0.466 1.00 90.75 89 ILE A O 1
ATOM 707 N N . GLN A 1 90 ? -7.963 -13.455 0.841 1.00 88.88 90 GLN A N 1
ATOM 708 C CA . GLN A 1 90 ? -8.833 -14.511 0.351 1.00 88.88 90 GLN A CA 1
ATOM 709 C C . GLN A 1 90 ? -10.302 -14.206 0.677 1.00 88.88 90 GLN A C 1
ATOM 711 O O . GLN A 1 90 ? -10.649 -13.875 1.805 1.00 88.88 90 GLN A O 1
ATOM 716 N N . GLU A 1 91 ? -11.170 -14.320 -0.331 1.00 92.00 91 GLU A N 1
ATOM 717 C CA . GLU A 1 91 ? -12.628 -14.182 -0.186 1.00 92.00 91 GLU A CA 1
ATOM 718 C C . GLU A 1 91 ? -13.101 -12.871 0.470 1.00 92.00 91 GLU A C 1
ATOM 720 O O . GLU A 1 91 ? -14.162 -12.818 1.099 1.00 92.00 91 GLU A O 1
ATOM 725 N N . TYR A 1 92 ? -12.354 -11.778 0.304 1.00 94.75 92 TYR A N 1
ATOM 726 C CA . TYR A 1 92 ? -12.813 -10.467 0.750 1.00 94.75 92 TYR A CA 1
ATOM 727 C C . TYR A 1 92 ? -14.087 -10.037 -0.004 1.00 94.75 92 TYR A C 1
ATOM 729 O O . TYR A 1 92 ? -14.088 -9.883 -1.226 1.00 94.75 92 TYR A O 1
ATOM 737 N N . LYS A 1 93 ? -15.179 -9.816 0.741 1.00 93.62 93 LYS A N 1
ATOM 738 C CA . LYS A 1 93 ? -16.508 -9.411 0.225 1.00 93.62 93 LYS A CA 1
ATOM 739 C C . LYS A 1 93 ? -16.923 -7.994 0.641 1.00 93.62 93 LYS A C 1
ATOM 741 O O . LYS A 1 93 ? -18.066 -7.601 0.428 1.00 93.62 93 LYS A O 1
ATOM 746 N N . GLY A 1 94 ? -16.023 -7.254 1.285 1.00 94.50 94 GLY A N 1
ATOM 747 C CA . GLY A 1 94 ? -16.299 -5.908 1.780 1.00 94.50 94 GLY A CA 1
ATOM 748 C C . GLY A 1 94 ? -16.256 -4.828 0.688 1.00 94.50 94 GLY A C 1
ATOM 749 O O . GLY A 1 94 ? -16.038 -5.125 -0.492 1.00 94.50 94 GLY A O 1
ATOM 750 N N . PRO A 1 95 ? -16.441 -3.552 1.073 1.00 95.56 95 PRO A N 1
ATOM 751 C CA . PRO A 1 95 ? -16.409 -2.419 0.159 1.00 95.56 95 PRO A CA 1
ATOM 752 C C . PRO A 1 95 ? -15.035 -2.247 -0.497 1.00 95.56 95 PRO A C 1
ATOM 754 O O . PRO A 1 95 ? -14.003 -2.690 0.015 1.00 95.56 95 PRO A O 1
ATOM 757 N N . ARG A 1 96 ? -15.046 -1.591 -1.658 1.00 94.06 96 ARG A N 1
ATOM 758 C CA . ARG A 1 96 ? -13.903 -1.370 -2.550 1.00 94.06 96 ARG A CA 1
ATOM 759 C 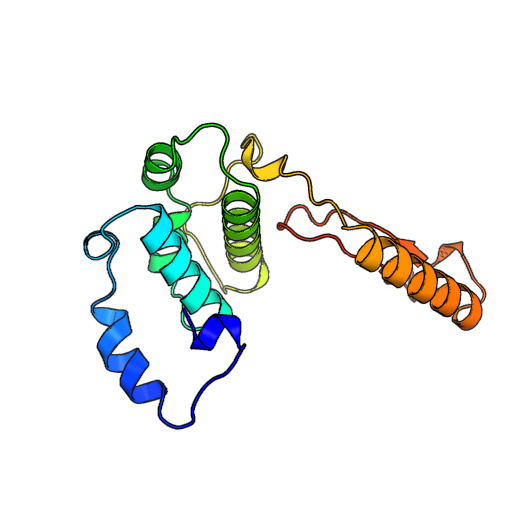C . ARG A 1 96 ? -13.888 0.072 -3.028 1.00 94.06 96 ARG A C 1
ATOM 761 O O . ARG A 1 96 ? -14.944 0.696 -3.124 1.00 94.06 96 ARG A O 1
ATOM 768 N N . LEU A 1 97 ? -12.712 0.578 -3.399 1.00 91.88 97 LEU A N 1
ATOM 769 C CA . LEU A 1 97 ? -12.611 1.912 -3.983 1.00 91.88 97 LEU A CA 1
ATOM 770 C C . LEU A 1 97 ? -13.358 1.965 -5.325 1.00 91.88 97 LEU A C 1
ATOM 772 O O . LEU A 1 97 ? -13.016 1.190 -6.229 1.00 91.88 97 LEU A O 1
ATOM 776 N N . PRO A 1 98 ? -14.302 2.909 -5.509 1.00 88.00 98 PRO A N 1
ATOM 777 C CA . PRO A 1 98 ? -15.000 3.087 -6.776 1.00 88.00 98 PRO A CA 1
ATOM 778 C C . PRO A 1 98 ? -14.027 3.310 -7.936 1.00 88.00 98 PRO A C 1
ATOM 780 O O . PRO A 1 98 ? -13.009 3.993 -7.791 1.00 88.00 98 PRO A O 1
ATOM 783 N N . THR A 1 99 ? -14.341 2.772 -9.115 1.00 84.88 99 THR A N 1
ATOM 784 C CA . THR A 1 99 ? -13.517 2.969 -10.322 1.00 84.88 99 THR A CA 1
ATOM 785 C C . THR A 1 99 ? -13.473 4.437 -10.755 1.00 84.88 99 THR A C 1
ATOM 787 O O . THR A 1 99 ? -12.468 4.884 -11.292 1.00 84.88 99 THR A O 1
ATOM 790 N N . SER A 1 100 ? -14.525 5.204 -10.461 1.00 83.38 100 SER A N 1
ATOM 791 C CA . SER A 1 100 ? -14.618 6.647 -10.715 1.00 83.38 100 SER A CA 1
ATOM 792 C C . SER A 1 100 ? -13.915 7.522 -9.667 1.00 83.38 100 SER A C 1
ATOM 794 O O . SER A 1 100 ? -13.926 8.745 -9.792 1.00 83.38 100 SER A O 1
ATOM 796 N N . SER A 1 101 ? -13.327 6.935 -8.618 1.00 84.12 101 SER A N 1
ATOM 797 C CA . SER A 1 101 ? -12.718 7.708 -7.534 1.00 84.12 101 SER A CA 1
ATOM 798 C C . SER A 1 101 ? -11.482 8.476 -8.006 1.00 84.12 101 SER A C 1
ATOM 800 O O . SER A 1 101 ? -10.553 7.893 -8.565 1.00 84.12 101 SER A O 1
ATOM 802 N N . LEU A 1 102 ? -11.417 9.771 -7.675 1.00 82.62 102 LEU A N 1
ATOM 803 C CA . LEU A 1 102 ? -10.248 10.624 -7.929 1.00 82.62 102 LEU A CA 1
ATOM 804 C C . LEU A 1 102 ? -8.974 10.114 -7.239 1.00 82.62 102 LEU A C 1
ATOM 806 O O . LEU A 1 102 ? -7.875 10.425 -7.689 1.00 82.62 102 LEU A O 1
ATOM 810 N N . ILE A 1 103 ? -9.103 9.292 -6.191 1.00 84.44 103 ILE A N 1
ATOM 811 C CA . ILE A 1 103 ? -7.975 8.647 -5.502 1.00 84.44 103 ILE A CA 1
ATOM 812 C C . ILE A 1 103 ? -7.159 7.786 -6.478 1.00 84.44 103 ILE A C 1
ATOM 814 O O . ILE A 1 103 ? -5.937 7.722 -6.366 1.00 84.44 103 ILE A O 1
ATOM 818 N N . ARG A 1 104 ? -7.808 7.184 -7.487 1.00 82.25 104 ARG A N 1
ATOM 819 C CA . ARG A 1 104 ? -7.144 6.378 -8.528 1.00 82.25 104 ARG A CA 1
ATOM 820 C C . ARG A 1 104 ? -6.284 7.203 -9.485 1.00 82.25 104 ARG A C 1
ATOM 822 O O . ARG A 1 104 ? -5.425 6.637 -10.152 1.00 82.25 104 ARG A O 1
ATOM 829 N N . ASN A 1 105 ? -6.453 8.525 -9.500 1.00 77.88 105 ASN A N 1
ATOM 830 C CA . ASN A 1 105 ? -5.660 9.445 -10.316 1.00 77.88 105 ASN A CA 1
ATOM 831 C C . ASN A 1 105 ? -4.383 9.927 -9.607 1.00 77.88 105 ASN A C 1
ATOM 833 O O . ASN A 1 105 ? -3.713 10.829 -10.116 1.00 77.88 105 ASN A O 1
ATOM 837 N N . GLY A 1 106 ? -4.053 9.372 -8.433 1.00 70.00 106 GLY A N 1
ATOM 838 C CA . GLY A 1 106 ? -2.839 9.716 -7.697 1.00 70.00 106 GLY A CA 1
ATOM 839 C C . GLY A 1 106 ? -1.600 9.617 -8.592 1.00 70.00 106 GLY A C 1
ATOM 840 O O . GLY A 1 106 ? -1.299 8.558 -9.146 1.00 70.00 106 GLY A O 1
ATOM 841 N N . LYS A 1 107 ? -0.880 10.733 -8.758 1.00 72.50 107 LYS A N 1
ATOM 842 C CA . LYS A 1 107 ? 0.358 10.758 -9.545 1.00 72.50 107 LYS A CA 1
ATOM 843 C C . LYS A 1 107 ? 1.472 10.103 -8.741 1.00 72.50 107 LYS A C 1
ATOM 845 O O . LYS A 1 107 ? 1.906 10.642 -7.727 1.00 72.50 107 LYS A O 1
ATOM 850 N N . ILE A 1 108 ? 1.962 8.970 -9.228 1.00 80.75 108 ILE A N 1
ATOM 851 C CA . ILE A 1 108 ? 3.194 8.365 -8.729 1.00 80.75 108 ILE A CA 1
ATOM 852 C C . ILE A 1 108 ? 4.337 8.982 -9.528 1.00 80.75 108 ILE A C 1
ATOM 854 O O . ILE A 1 108 ? 4.458 8.750 -10.730 1.00 80.75 108 ILE A O 1
ATOM 858 N N . SER A 1 109 ? 5.142 9.815 -8.876 1.00 80.75 109 SER A N 1
ATOM 859 C CA . SER A 1 109 ? 6.319 10.439 -9.479 1.00 80.75 109 SER A CA 1
ATOM 860 C C . SER A 1 109 ? 7.584 9.958 -8.790 1.00 80.75 109 SER A C 1
ATOM 862 O O . SER A 1 109 ? 7.641 9.903 -7.561 1.00 80.75 109 SER A O 1
ATOM 864 N N . TYR A 1 110 ? 8.616 9.676 -9.575 1.00 83.69 110 TYR A N 1
ATOM 865 C CA . TYR A 1 110 ? 9.949 9.442 -9.039 1.00 83.69 110 TYR A C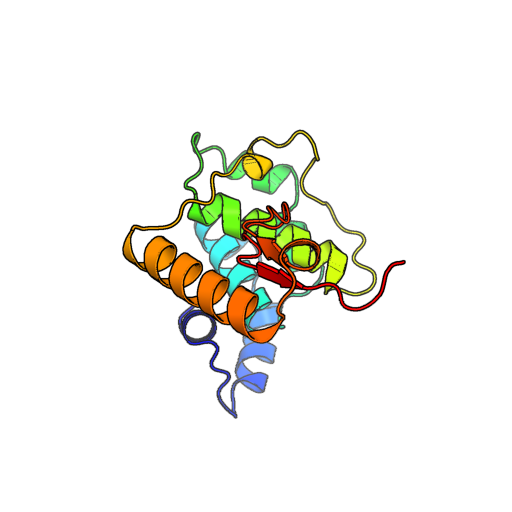A 1
ATOM 866 C C . TYR A 1 110 ? 10.598 10.762 -8.628 1.00 83.69 110 TYR A C 1
ATOM 868 O O . TYR A 1 110 ? 10.388 11.796 -9.265 1.00 83.69 110 TYR A O 1
ATOM 876 N N . ASN A 1 111 ? 11.426 10.710 -7.586 1.00 88.56 111 ASN A N 1
ATOM 877 C CA . ASN A 1 111 ? 12.467 11.716 -7.432 1.00 88.56 111 ASN A CA 1
ATOM 878 C C . ASN A 1 111 ? 13.584 11.449 -8.460 1.00 88.56 111 ASN A C 1
ATOM 880 O O . ASN A 1 111 ? 13.604 10.405 -9.121 1.00 88.56 111 ASN A O 1
ATOM 884 N N . LYS A 1 112 ? 14.497 12.410 -8.609 1.00 91.50 112 LYS A N 1
ATOM 885 C CA . LYS A 1 112 ? 15.586 12.330 -9.588 1.00 91.50 112 LYS A CA 1
ATOM 886 C C . LYS A 1 112 ? 16.425 11.059 -9.404 1.00 91.50 112 LYS A C 1
ATOM 888 O O . LYS A 1 112 ? 16.567 10.294 -10.350 1.00 91.50 112 LYS A O 1
ATOM 893 N N . ASP A 1 113 ? 16.868 10.789 -8.179 1.00 93.31 113 ASP A N 1
ATOM 894 C CA . ASP A 1 113 ? 17.745 9.654 -7.868 1.00 93.31 113 ASP A CA 1
ATOM 895 C C . ASP A 1 113 ? 17.086 8.304 -8.193 1.00 93.31 113 ASP A C 1
ATOM 897 O O . ASP A 1 113 ? 17.696 7.423 -8.797 1.00 93.31 113 ASP A O 1
ATOM 901 N N . LYS A 1 114 ? 15.799 8.139 -7.854 1.00 90.31 114 LYS A N 1
ATOM 902 C CA . LYS A 1 114 ? 15.039 6.932 -8.197 1.00 90.31 114 LYS A CA 1
ATOM 903 C C . LYS A 1 114 ? 14.871 6.800 -9.708 1.00 90.31 114 LYS A C 1
ATOM 905 O O . LYS A 1 114 ? 14.947 5.683 -10.210 1.00 90.31 114 LYS A O 1
ATOM 910 N N . ALA A 1 115 ? 14.646 7.899 -10.429 1.00 91.25 115 ALA A N 1
ATOM 911 C CA . ALA A 1 115 ? 14.532 7.864 -11.884 1.00 91.25 115 ALA A CA 1
ATOM 912 C C . ALA A 1 115 ? 15.848 7.425 -12.547 1.00 91.25 115 ALA A C 1
ATOM 914 O O . ALA A 1 115 ? 15.811 6.572 -13.430 1.00 91.25 115 ALA A O 1
ATOM 915 N N . GLU A 1 116 ? 16.987 7.949 -12.085 1.00 94.31 116 GLU A N 1
ATOM 916 C CA . GLU A 1 116 ? 18.322 7.558 -12.561 1.00 94.31 116 GLU A CA 1
ATOM 917 C C . GLU A 1 116 ? 18.618 6.081 -12.266 1.00 94.31 116 GLU A C 1
ATOM 919 O O . GLU A 1 116 ? 19.060 5.348 -13.148 1.00 94.31 116 GLU A O 1
ATOM 924 N N . MET A 1 117 ? 18.290 5.608 -11.059 1.00 93.75 117 MET A N 1
ATOM 925 C CA . MET A 1 117 ? 18.444 4.198 -10.694 1.00 93.75 117 MET A CA 1
ATOM 926 C C . MET A 1 117 ? 17.594 3.276 -11.580 1.00 93.75 117 MET A C 1
ATOM 928 O O . MET A 1 117 ? 18.068 2.227 -12.012 1.00 93.75 117 MET A O 1
ATOM 932 N N . VAL A 1 118 ? 16.338 3.649 -11.850 1.00 91.81 118 VAL A N 1
ATOM 933 C CA . VAL A 1 118 ? 15.436 2.859 -12.704 1.00 91.81 118 VAL A CA 1
ATOM 934 C C . VAL A 1 118 ? 15.976 2.758 -14.130 1.00 91.81 118 VAL A C 1
ATOM 936 O O . VAL A 1 118 ? 15.955 1.666 -14.690 1.00 91.81 118 VAL A O 1
ATOM 939 N N . GLU A 1 119 ? 16.500 3.846 -14.699 1.00 92.44 119 GLU A N 1
ATOM 940 C CA . GLU A 1 119 ? 17.119 3.806 -16.033 1.00 92.44 119 GLU A CA 1
ATOM 941 C C . GLU A 1 119 ? 18.358 2.900 -16.064 1.00 92.44 119 GLU A C 1
ATOM 943 O O . GLU A 1 119 ? 18.449 2.025 -16.921 1.00 92.44 119 GLU A O 1
ATOM 948 N N . ALA A 1 120 ? 19.249 2.998 -15.071 1.00 93.69 120 ALA A N 1
ATOM 949 C CA . ALA A 1 120 ? 20.431 2.134 -14.996 1.00 93.69 120 ALA A CA 1
ATOM 950 C C . ALA A 1 120 ? 20.077 0.634 -14.912 1.00 93.69 120 ALA A C 1
ATOM 952 O O . ALA A 1 120 ? 20.729 -0.213 -15.535 1.00 93.69 120 ALA A O 1
ATOM 953 N N . VAL A 1 121 ? 19.027 0.290 -14.158 1.00 92.12 121 VAL A N 1
ATOM 954 C CA . VAL A 1 121 ? 18.516 -1.087 -14.077 1.00 92.12 121 VAL A CA 1
ATOM 955 C C . VAL A 1 121 ? 17.903 -1.525 -15.409 1.00 92.12 121 VAL A C 1
ATOM 957 O O . VAL A 1 121 ? 18.178 -2.636 -15.858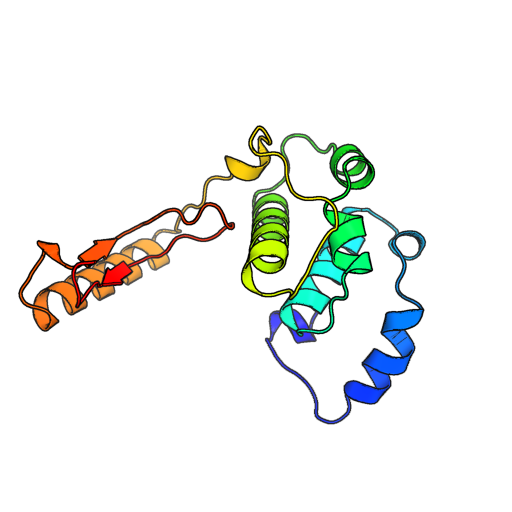 1.00 92.12 121 VAL A O 1
ATOM 960 N N . LEU A 1 122 ? 17.111 -0.673 -16.065 1.00 90.44 122 LEU A N 1
ATOM 961 C CA . LEU A 1 122 ? 16.508 -0.984 -17.365 1.00 90.44 122 LEU A CA 1
ATOM 962 C C . LEU A 1 122 ? 17.565 -1.233 -18.442 1.00 90.44 122 LEU A C 1
ATOM 964 O O . LEU A 1 122 ? 17.451 -2.208 -19.183 1.00 90.44 122 LEU A O 1
ATOM 968 N N . ASP A 1 123 ? 18.610 -0.413 -18.497 1.00 90.19 123 ASP A N 1
ATOM 969 C CA . ASP A 1 123 ? 19.707 -0.590 -19.450 1.00 90.19 123 ASP A CA 1
ATOM 970 C C . ASP A 1 123 ? 20.478 -1.885 -19.190 1.00 90.19 123 ASP A C 1
ATOM 972 O O . ASP A 1 123 ? 20.783 -2.638 -20.119 1.00 90.19 123 ASP A O 1
ATOM 976 N N . SER A 1 124 ? 20.715 -2.210 -17.918 1.00 91.12 124 SER A N 1
ATOM 977 C CA . SER A 1 124 ? 21.323 -3.486 -17.534 1.00 91.12 124 SER A CA 1
ATOM 978 C C . SER A 1 124 ? 20.461 -4.675 -17.976 1.00 91.12 124 SER A C 1
ATOM 980 O O . SER A 1 124 ? 20.976 -5.634 -18.549 1.00 91.12 124 SER A O 1
ATOM 982 N N . LEU A 1 125 ? 19.142 -4.607 -17.771 1.00 89.00 125 LEU A N 1
ATOM 983 C CA . LEU A 1 125 ? 18.210 -5.659 -18.182 1.00 89.00 125 LEU A CA 1
ATOM 984 C C . LEU A 1 125 ? 18.151 -5.822 -19.706 1.00 89.00 125 LEU A C 1
ATOM 986 O O . LEU A 1 125 ? 18.179 -6.953 -20.188 1.00 89.00 125 LEU A O 1
ATOM 990 N N . ARG A 1 126 ? 18.124 -4.722 -20.470 1.00 87.00 126 ARG A N 1
ATOM 991 C CA . ARG A 1 126 ? 18.151 -4.752 -21.945 1.00 87.00 126 ARG A CA 1
ATOM 992 C C . ARG A 1 126 ? 19.401 -5.457 -22.470 1.00 87.00 126 ARG A C 1
ATOM 994 O O . ARG A 1 126 ? 19.296 -6.298 -23.361 1.00 87.00 126 ARG A O 1
ATOM 1001 N N . ASN A 1 127 ? 20.556 -5.179 -21.865 1.00 88.19 127 ASN A N 1
ATOM 1002 C CA . ASN A 1 127 ? 21.823 -5.818 -22.224 1.00 88.19 127 ASN A CA 1
ATOM 1003 C C . ASN A 1 127 ? 21.854 -7.317 -21.886 1.00 88.19 127 ASN A C 1
ATOM 1005 O O . ASN A 1 127 ? 22.420 -8.104 -22.644 1.00 88.19 127 ASN A O 1
ATOM 1009 N N . LEU A 1 128 ? 21.239 -7.725 -20.771 1.00 87.56 128 LEU A N 1
ATOM 1010 C CA . LEU A 1 128 ? 21.175 -9.132 -20.360 1.00 87.56 128 LEU A CA 1
ATOM 1011 C C . LEU A 1 128 ? 20.217 -9.956 -21.226 1.00 87.56 128 LEU A C 1
ATOM 1013 O O . LEU A 1 128 ? 20.531 -11.083 -21.596 1.00 87.56 128 LEU A O 1
ATOM 1017 N N . ILE A 1 129 ? 19.046 -9.401 -21.535 1.00 83.62 129 ILE A N 1
ATOM 1018 C CA . ILE A 1 129 ? 17.965 -10.096 -22.245 1.00 83.62 129 ILE A CA 1
ATOM 1019 C C . ILE A 1 129 ? 18.187 -10.091 -23.766 1.00 83.62 129 ILE A C 1
ATOM 1021 O O . ILE A 1 129 ? 17.635 -10.938 -24.466 1.00 83.62 129 ILE A O 1
ATOM 1025 N N . GLN A 1 130 ? 18.991 -9.153 -24.285 1.00 74.50 130 GLN A N 1
ATOM 1026 C CA . GLN A 1 130 ? 19.290 -8.988 -25.718 1.00 74.50 130 GLN A CA 1
ATOM 1027 C C . GLN A 1 130 ? 18.032 -8.857 -26.601 1.00 74.50 130 GLN A C 1
ATOM 1029 O O . GLN A 1 130 ? 18.048 -9.172 -27.790 1.00 74.50 130 GLN A O 1
ATOM 1034 N N . SER A 1 131 ? 16.917 -8.399 -26.025 1.00 69.81 131 SER A N 1
ATOM 1035 C CA . SER A 1 131 ? 15.653 -8.194 -26.730 1.00 69.81 131 SER A CA 1
ATOM 1036 C C . SER A 1 131 ? 14.833 -7.097 -26.059 1.00 69.81 131 SER A C 1
ATOM 1038 O O . SER A 1 131 ? 14.323 -7.267 -24.951 1.00 69.81 131 SER A O 1
ATOM 1040 N N . GLU A 1 132 ? 14.686 -5.963 -26.743 1.00 68.06 132 GLU A N 1
ATOM 1041 C CA . GLU A 1 132 ? 13.926 -4.813 -26.235 1.00 68.06 132 GLU A CA 1
ATOM 1042 C C . GLU A 1 132 ? 12.416 -5.081 -26.179 1.00 68.06 132 GLU A C 1
ATOM 1044 O O . GLU A 1 132 ? 11.720 -4.550 -25.318 1.00 68.06 132 GLU A O 1
ATOM 1049 N N . ASN A 1 133 ? 11.907 -5.959 -27.047 1.00 73.62 133 ASN A N 1
ATOM 1050 C CA . ASN A 1 133 ? 10.471 -6.217 -27.192 1.00 73.62 133 ASN A CA 1
ATOM 1051 C C . ASN A 1 133 ? 9.857 -7.012 -26.031 1.00 73.62 133 ASN A C 1
ATOM 1053 O O . ASN A 1 133 ? 8.636 -7.144 -25.954 1.00 73.62 133 ASN A O 1
ATOM 1057 N N . LEU A 1 134 ? 10.687 -7.577 -25.154 1.00 80.19 134 LEU A N 1
ATOM 1058 C CA . LEU A 1 134 ? 10.239 -8.408 -24.039 1.00 80.19 134 LEU A CA 1
ATOM 1059 C C . LEU A 1 134 ? 10.167 -7.640 -22.714 1.00 80.19 134 LEU A C 1
ATOM 1061 O O . LEU A 1 134 ? 9.582 -8.145 -21.754 1.00 80.19 134 LEU A O 1
ATOM 1065 N N . ILE A 1 135 ? 10.753 -6.439 -22.655 1.00 85.62 135 ILE A N 1
ATOM 1066 C CA . ILE A 1 135 ? 10.794 -5.604 -21.456 1.00 85.62 135 ILE A CA 1
ATOM 1067 C C . ILE A 1 135 ? 9.761 -4.493 -21.596 1.00 85.62 135 ILE A C 1
ATOM 1069 O O . ILE A 1 135 ? 9.814 -3.674 -22.512 1.00 85.62 135 ILE A O 1
ATOM 1073 N N . ARG A 1 136 ? 8.839 -4.421 -20.641 1.00 87.50 136 ARG A N 1
ATOM 1074 C CA . ARG A 1 136 ? 7.918 -3.294 -20.496 1.00 87.50 136 ARG A CA 1
ATOM 1075 C C . ARG A 1 136 ? 8.300 -2.531 -19.237 1.00 87.50 136 ARG A C 1
ATOM 1077 O O . ARG A 1 136 ? 8.551 -3.129 -18.199 1.00 87.50 136 ARG A O 1
ATOM 1084 N N . ALA A 1 137 ? 8.356 -1.210 -19.330 1.00 88.56 137 ALA A N 1
ATOM 1085 C CA . ALA A 1 137 ? 8.823 -0.357 -18.244 1.00 88.56 137 ALA A CA 1
ATOM 1086 C C . ALA A 1 137 ? 7.743 0.628 -17.798 1.00 88.56 137 ALA A C 1
ATOM 1088 O O . ALA A 1 137 ? 6.859 0.985 -18.580 1.00 88.56 137 ALA A O 1
ATOM 1089 N N . ARG A 1 138 ? 7.864 1.111 -16.556 1.00 87.19 138 ARG A N 1
ATOM 1090 C CA . ARG A 1 138 ? 7.062 2.218 -15.999 1.00 87.19 138 ARG A CA 1
ATOM 1091 C C . ARG A 1 138 ? 5.551 1.965 -16.080 1.00 87.19 138 ARG A C 1
ATOM 1093 O O . ARG A 1 138 ? 4.769 2.866 -16.384 1.00 87.19 138 ARG A O 1
ATOM 1100 N N . ILE A 1 139 ? 5.124 0.732 -15.820 1.00 89.38 139 ILE A N 1
ATOM 1101 C CA . ILE A 1 139 ? 3.713 0.352 -15.911 1.00 89.38 139 ILE A CA 1
ATOM 1102 C C . ILE A 1 139 ? 2.990 0.812 -14.653 1.00 89.38 139 ILE A C 1
ATOM 1104 O O . ILE A 1 139 ? 3.380 0.483 -13.533 1.00 89.38 139 ILE A O 1
ATOM 1108 N N . ASN A 1 140 ? 1.891 1.537 -14.835 1.00 88.50 140 ASN A N 1
ATOM 1109 C CA . ASN A 1 140 ? 1.004 1.861 -13.730 1.00 88.50 140 ASN A CA 1
ATOM 1110 C C . ASN A 1 140 ? 0.092 0.670 -13.422 1.00 88.50 140 ASN A C 1
ATOM 1112 O O . ASN A 1 140 ? -0.763 0.318 -14.232 1.00 88.50 140 ASN A O 1
ATOM 1116 N N . SER A 1 141 ? 0.264 0.068 -12.243 1.00 86.44 141 SER A N 1
ATOM 1117 C CA . SER A 1 141 ? -0.573 -1.049 -11.791 1.00 86.44 141 SER A CA 1
ATOM 1118 C C . SER A 1 141 ? -1.993 -0.611 -11.410 1.00 86.44 141 SER A C 1
ATOM 1120 O O . SER A 1 141 ? -2.893 -1.442 -11.312 1.00 86.44 141 SER A O 1
ATOM 1122 N N . GLY A 1 142 ? -2.206 0.685 -11.153 1.00 86.81 142 GLY A N 1
ATOM 1123 C CA . GLY A 1 142 ? -3.443 1.210 -10.571 1.00 86.81 142 GLY A CA 1
ATOM 1124 C C . GLY A 1 142 ? -3.633 0.845 -9.092 1.00 86.81 142 GLY A C 1
ATOM 1125 O O . GLY A 1 142 ? -4.692 1.130 -8.533 1.00 86.81 142 GLY A O 1
ATOM 1126 N N . LEU A 1 143 ? -2.622 0.232 -8.461 1.00 89.31 143 LEU A N 1
ATOM 1127 C CA . LEU A 1 143 ? -2.640 -0.241 -7.070 1.00 89.31 143 LEU A CA 1
ATOM 1128 C C . LEU A 1 143 ? -1.808 0.644 -6.126 1.00 89.31 143 LEU A C 1
ATOM 1130 O O . LEU A 1 143 ? -1.525 0.257 -5.000 1.00 89.31 143 LEU A O 1
ATOM 1134 N N . GLY A 1 144 ? -1.408 1.838 -6.573 1.00 88.31 144 GLY A N 1
ATOM 1135 C CA . GLY A 1 144 ? -0.624 2.773 -5.759 1.00 88.31 144 GLY A CA 1
ATOM 1136 C C . GLY A 1 144 ? 0.892 2.564 -5.834 1.00 88.31 144 GLY A C 1
ATOM 1137 O O . GLY A 1 144 ? 1.614 3.081 -4.985 1.00 88.31 144 GLY A O 1
ATOM 1138 N N . PHE A 1 145 ? 1.382 1.840 -6.843 1.00 88.81 145 PHE A N 1
ATOM 1139 C CA . PHE A 1 145 ? 2.806 1.739 -7.176 1.00 88.81 145 PHE A CA 1
ATOM 1140 C C . PHE A 1 145 ? 3.012 1.578 -8.690 1.00 88.81 145 PHE A C 1
ATOM 1142 O O . PHE A 1 145 ? 2.106 1.155 -9.413 1.00 88.81 145 PHE A O 1
ATOM 1149 N N . LEU A 1 146 ? 4.209 1.923 -9.169 1.00 89.75 146 LEU A N 1
ATOM 1150 C CA . LEU A 1 146 ? 4.639 1.658 -10.541 1.00 89.75 146 LEU A CA 1
ATOM 1151 C C . LEU A 1 146 ? 5.449 0.363 -10.572 1.00 89.75 146 LEU A C 1
ATOM 1153 O O . LEU A 1 146 ? 6.258 0.108 -9.682 1.00 89.75 146 LEU A O 1
ATOM 1157 N N . ILE A 1 147 ? 5.242 -0.436 -11.610 1.00 90.69 147 ILE A N 1
ATOM 1158 C CA . ILE A 1 147 ? 6.144 -1.527 -11.957 1.00 90.69 147 ILE A CA 1
ATOM 1159 C C . ILE A 1 147 ? 7.245 -0.902 -12.812 1.00 90.69 147 ILE A C 1
ATOM 1161 O O . ILE A 1 147 ? 7.006 -0.504 -13.955 1.00 90.69 147 ILE A O 1
ATOM 1165 N N . ASP A 1 148 ? 8.435 -0.765 -12.223 1.00 89.88 148 ASP A N 1
ATOM 1166 C CA . ASP A 1 148 ? 9.589 -0.126 -12.866 1.00 89.88 148 ASP A CA 1
ATOM 1167 C C . ASP A 1 148 ? 9.962 -0.866 -14.164 1.00 89.88 148 ASP A C 1
ATOM 1169 O O . ASP A 1 148 ? 10.133 -0.233 -15.209 1.00 89.88 148 ASP A O 1
ATOM 1173 N N . ALA A 1 149 ? 9.988 -2.202 -14.109 1.00 90.12 149 ALA A N 1
ATOM 1174 C CA . ALA A 1 149 ? 10.202 -3.093 -15.242 1.00 90.12 149 ALA A CA 1
ATOM 1175 C C . ALA A 1 149 ? 9.469 -4.430 -15.036 1.00 90.12 149 ALA A C 1
ATOM 1177 O O . ALA A 1 149 ? 9.508 -4.994 -13.944 1.00 90.12 149 ALA A O 1
ATOM 1178 N N . GLU A 1 150 ? 8.852 -4.960 -16.089 1.00 88.69 150 GLU A N 1
ATOM 1179 C CA . GLU A 1 150 ? 8.433 -6.359 -16.184 1.00 88.69 150 GLU A CA 1
ATOM 1180 C C . GLU A 1 150 ? 9.006 -6.982 -17.456 1.00 88.69 150 GLU A C 1
ATOM 1182 O O . GLU A 1 150 ? 9.160 -6.321 -18.486 1.00 88.69 150 GLU A O 1
ATOM 1187 N N . PHE A 1 151 ? 9.310 -8.270 -17.377 1.00 86.25 151 PHE A N 1
ATOM 1188 C CA . PHE A 1 151 ? 9.847 -9.048 -18.479 1.00 86.25 151 PHE A CA 1
ATOM 1189 C C . PHE A 1 151 ? 8.981 -10.289 -18.677 1.00 86.25 151 PHE A C 1
ATOM 1191 O O . PHE A 1 151 ? 8.697 -11.007 -17.718 1.00 86.25 151 PHE A O 1
ATOM 1198 N N . SER A 1 152 ? 8.526 -10.516 -19.908 1.00 81.56 152 SER A N 1
ATOM 1199 C CA . SER A 1 152 ? 7.664 -11.651 -20.259 1.00 81.56 152 SER A CA 1
ATOM 1200 C C . SER A 1 152 ? 8.438 -12.652 -21.112 1.00 81.56 152 SER A C 1
ATOM 1202 O O . SER A 1 152 ? 8.809 -12.336 -22.240 1.00 81.56 152 SER A O 1
ATOM 1204 N N . LEU A 1 153 ? 8.682 -13.849 -20.570 1.00 78.12 153 LEU A N 1
ATOM 1205 C CA . LEU A 1 153 ? 9.394 -14.936 -21.258 1.00 78.12 153 LEU A CA 1
ATOM 1206 C C . LEU A 1 153 ? 8.484 -15.786 -22.148 1.00 78.12 153 LEU A C 1
ATOM 1208 O O . LEU A 1 153 ? 8.927 -16.254 -23.192 1.00 78.12 153 LEU A O 1
ATOM 1212 N N . ASP A 1 154 ? 7.213 -15.922 -21.770 1.00 72.81 154 ASP A N 1
ATOM 1213 C CA . ASP A 1 154 ? 6.207 -16.643 -22.541 1.00 72.81 154 ASP A CA 1
ATOM 1214 C C . ASP A 1 154 ? 5.172 -15.676 -23.114 1.00 72.81 154 ASP A C 1
ATOM 1216 O O . ASP A 1 154 ? 4.657 -14.789 -22.422 1.00 72.81 154 ASP A O 1
ATOM 1220 N N . LYS A 1 155 ? 4.830 -15.870 -24.391 1.00 59.53 155 LYS A N 1
ATOM 1221 C CA . LYS A 1 155 ? 3.584 -15.325 -24.931 1.00 59.53 155 LYS A CA 1
ATOM 1222 C C . LYS A 1 155 ? 2.438 -16.142 -24.338 1.00 59.53 155 LYS A C 1
ATOM 1224 O O . LYS A 1 155 ? 2.462 -17.366 -24.419 1.00 59.53 155 LYS A O 1
ATOM 1229 N N . LYS A 1 156 ? 1.446 -15.460 -23.767 1.00 47.91 156 LYS A N 1
ATOM 1230 C CA . LYS A 1 156 ? 0.111 -16.051 -23.636 1.00 47.91 156 LYS A CA 1
ATOM 1231 C C . LYS A 1 156 ? -0.442 -16.418 -25.008 1.00 47.91 156 LYS A C 1
ATOM 1233 O O . LYS A 1 156 ? -0.198 -15.631 -25.953 1.00 47.91 156 LYS A O 1
#

pLDDT: mean 87.18, std 8.19, range [47.91, 96.06]

Secondary structure (DSSP, 8-state):
-HHHHTT---TTHHHHHHHHTTT--GGGSSSHHHHHHHHHHHHHTT---HHHHHHHHSHHHHHHT--SSPPHHHHHHHHHHHHHHHHTSTT--S----TT-GGGG------HHHHHHHHHHHHHHHHHH--GGGEEEEEE-SSSSEEEEEE-SS--

Foldseek 3Di:
DVCLVVLHDDPPCVVVLVVVVVVDDPVVDPALVVLLVVQLSCVSNVNHDLVSLQVCQPPVSVVSCPPPPDDLVSLLSLLQSLVCLVPPDPPRPHHHHDPPDCSLVRDDDDDPVVVVVLVVVVVVVCVVVVDPVQKDAQDDPSSNDTDGIDGDPDDD

Sequence (156 aa):
MTLAVLHYTPNNCEKLFEEIIPQLTPSEASKPLVWLDIVWSLMLLNQANHEHISSVLSSNFLDRLEVNPLNVSTQLKLLNIDGAAKHLIQEYKGPRLPTSSLIRNGKISYNKDKAEMVEAVLDSLRNLIQSENLIRARINSGLGFLIDAEFSLDKK

Organism: Anoplophora glabripennis (NCBI:txid217634)